Protein AF-A0A6M5JD88-F1 (afdb_monomer)

Radius of gyration: 19.79 Å; Cα contacts (8 Å, |Δi|>4): 167; chains: 1; bounding box: 55×50×36 Å

Mean predicted aligned error: 10.07 Å

pLDDT: mean 85.92, std 13.77, range [46.09, 97.88]

Nearest PDB structures (foldseek):
  4n7s-assembly2_D  TM=4.064E-01  e=5.450E+00  Pseudomonas aeruginosa PAO1

Secondary structure (DSSP, 8-state):
----EEEEEEGGGS-HHHHHHHHHHHHHPPBPTTS-B----SS--EEEETTEEEEETHHHHTT-SPPSS-HHHHHHHHHHHTTTEEEEEEESSSPPPTTS-----TTSPP-THHHHHHHHHHHHHHHHHTT--

Structure (mmCIF, N/CA/C/O backbone):
data_AF-A0A6M5JD88-F1
#
_entry.id   AF-A0A6M5JD88-F1
#
loop_
_atom_site.group_PDB
_atom_site.id
_atom_site.type_symbol
_atom_site.label_atom_id
_atom_site.label_alt_id
_atom_site.label_comp_id
_atom_site.label_asym_id
_atom_site.label_entity_id
_atom_site.label_seq_id
_atom_site.pdbx_PDB_ins_code
_atom_site.Cartn_x
_atom_site.Cartn_y
_atom_site.Cartn_z
_atom_site.occupancy
_atom_site.B_iso_or_equiv
_atom_site.auth_seq_id
_atom_site.auth_comp_id
_atom_site.auth_asym_id
_atom_site.auth_atom_id
_atom_site.pdbx_PDB_model_num
ATOM 1 N N . MET A 1 1 ? 18.740 -16.113 9.420 1.00 69.06 1 MET A N 1
ATOM 2 C CA . MET A 1 1 ? 17.349 -16.098 8.912 1.00 69.06 1 MET A CA 1
ATOM 3 C C . MET A 1 1 ? 16.561 -15.107 9.755 1.00 69.06 1 MET A C 1
ATOM 5 O O . MET A 1 1 ? 16.768 -15.115 10.962 1.00 69.06 1 MET A O 1
ATOM 9 N N . ARG A 1 2 ? 15.740 -14.236 9.150 1.00 76.12 2 ARG A N 1
ATOM 10 C CA . ARG A 1 2 ? 14.864 -13.296 9.878 1.00 76.12 2 ARG A CA 1
ATOM 11 C C . ARG A 1 2 ? 13.415 -13.772 9.776 1.00 76.12 2 ARG A C 1
ATOM 13 O O . ARG A 1 2 ? 13.021 -14.224 8.706 1.00 76.12 2 ARG A O 1
ATOM 20 N N . HIS A 1 3 ? 12.658 -13.681 10.864 1.00 79.56 3 HIS A N 1
ATOM 21 C CA . HIS A 1 3 ? 11.205 -13.842 10.834 1.00 79.56 3 HIS A CA 1
ATOM 22 C C . HIS A 1 3 ? 10.585 -12.518 10.372 1.00 79.56 3 HIS A C 1
ATOM 24 O O . HIS A 1 3 ? 11.066 -11.460 10.778 1.00 79.56 3 HIS A O 1
ATOM 30 N N . ALA A 1 4 ? 9.579 -12.565 9.502 1.00 79.50 4 ALA A N 1
ATOM 31 C CA . ALA A 1 4 ? 8.879 -11.378 9.024 1.00 79.50 4 ALA A CA 1
ATOM 32 C C . ALA A 1 4 ? 7.376 -11.649 9.010 1.00 79.50 4 ALA A C 1
ATOM 34 O O . ALA A 1 4 ? 6.938 -12.677 8.494 1.00 79.50 4 ALA A O 1
ATOM 35 N N . THR A 1 5 ? 6.610 -10.716 9.567 1.00 91.31 5 THR A N 1
ATOM 36 C CA . THR A 1 5 ? 5.149 -10.754 9.547 1.00 91.31 5 THR A CA 1
ATOM 37 C C . THR A 1 5 ? 4.642 -10.053 8.285 1.00 91.31 5 THR A C 1
ATOM 39 O O . THR A 1 5 ? 5.154 -8.995 7.902 1.00 91.31 5 THR A O 1
ATOM 42 N N . LEU A 1 6 ? 3.641 -10.657 7.643 1.00 93.38 6 LEU A N 1
ATOM 43 C CA . LEU A 1 6 ? 2.908 -10.117 6.500 1.00 93.38 6 LEU A CA 1
ATOM 44 C C . LEU A 1 6 ? 1.468 -9.837 6.932 1.00 93.38 6 LEU A C 1
ATOM 46 O O . LEU A 1 6 ? 0.846 -10.686 7.572 1.00 93.38 6 LEU A O 1
ATOM 50 N N . PHE A 1 7 ? 0.937 -8.676 6.557 1.00 94.81 7 PHE A N 1
ATOM 51 C CA . PHE A 1 7 ? -0.478 -8.354 6.719 1.00 94.81 7 PHE A CA 1
ATOM 52 C C . PHE A 1 7 ? -1.168 -8.405 5.352 1.00 94.81 7 PHE A C 1
ATOM 54 O O . PHE A 1 7 ? -0.759 -7.682 4.452 1.00 94.81 7 PHE A O 1
ATOM 61 N N . ALA A 1 8 ? -2.177 -9.254 5.172 1.00 95.06 8 ALA A N 1
ATOM 62 C CA . ALA A 1 8 ? -2.956 -9.306 3.934 1.00 95.06 8 ALA A CA 1
ATOM 63 C C . ALA A 1 8 ? -4.223 -8.455 4.073 1.00 95.06 8 ALA A C 1
ATOM 65 O O . ALA A 1 8 ? -4.872 -8.453 5.121 1.00 95.06 8 ALA A O 1
ATOM 66 N N . CYS A 1 9 ? -4.544 -7.692 3.034 1.00 95.12 9 CYS A N 1
ATOM 67 C CA . CYS A 1 9 ? -5.663 -6.767 3.008 1.00 95.12 9 CYS A CA 1
ATOM 68 C C . CYS A 1 9 ? -6.292 -6.771 1.615 1.00 95.12 9 CYS A C 1
ATOM 70 O O . CYS A 1 9 ? -5.585 -6.765 0.610 1.00 95.12 9 CYS A O 1
ATOM 72 N N . SER A 1 10 ? -7.622 -6.738 1.546 1.00 96.25 10 SER A N 1
ATOM 73 C CA . SER A 1 10 ? -8.302 -6.552 0.268 1.00 96.25 10 SER A CA 1
ATOM 74 C C . SER A 1 10 ? -7.953 -5.189 -0.334 1.00 96.25 10 SER A C 1
ATOM 76 O O . SER A 1 10 ? -8.016 -4.166 0.359 1.00 96.25 10 SER A O 1
ATOM 78 N N . THR A 1 11 ? -7.671 -5.131 -1.638 1.00 96.12 11 THR A N 1
ATOM 79 C CA . THR A 1 11 ? -7.534 -3.847 -2.355 1.00 96.12 11 THR A CA 1
ATOM 80 C C . THR A 1 11 ? -8.793 -2.985 -2.208 1.00 96.12 11 THR A C 1
ATOM 82 O O . THR A 1 11 ? -8.697 -1.757 -2.215 1.00 96.12 11 THR A O 1
ATOM 85 N N . ALA A 1 12 ? -9.964 -3.587 -1.960 1.00 95.75 12 ALA A N 1
ATOM 86 C CA . ALA A 1 12 ? -11.220 -2.882 -1.705 1.00 95.75 12 ALA A CA 1
ATOM 87 C C . ALA A 1 12 ? -11.140 -1.845 -0.566 1.00 95.75 12 ALA A C 1
ATOM 89 O O . ALA A 1 12 ? -11.959 -0.925 -0.534 1.00 95.75 12 ALA A O 1
ATOM 90 N N . HIS A 1 13 ? -10.164 -1.958 0.340 1.00 96.31 13 HIS A N 1
ATOM 91 C CA . HIS A 1 13 ? -9.945 -1.017 1.444 1.00 96.31 13 HIS A CA 1
ATOM 92 C C . HIS A 1 13 ? -9.165 0.248 1.068 1.00 96.31 13 HIS A C 1
ATOM 94 O O . HIS A 1 13 ? -9.033 1.152 1.892 1.00 96.31 13 HIS A O 1
ATOM 100 N N . LEU A 1 14 ? -8.679 0.343 -0.168 1.00 96.38 14 LEU A N 1
ATOM 101 C CA . LEU A 1 14 ? -8.045 1.545 -0.701 1.00 96.38 14 LEU A CA 1
ATOM 102 C C . LEU A 1 14 ? -9.041 2.358 -1.529 1.00 96.38 14 LEU A C 1
ATOM 104 O O . LEU A 1 14 ? -9.806 1.759 -2.288 1.00 96.38 14 LEU A O 1
ATOM 108 N N . PRO A 1 15 ? -9.018 3.700 -1.475 1.00 96.00 15 PRO A N 1
ATOM 109 C CA . PRO A 1 15 ? -9.795 4.520 -2.395 1.00 96.00 15 PRO A CA 1
ATOM 110 C C . PRO A 1 15 ? -9.519 4.167 -3.862 1.00 96.00 15 PRO A C 1
ATOM 112 O O . PRO A 1 15 ? -8.388 3.884 -4.250 1.00 96.00 15 PRO A O 1
ATOM 115 N N . VAL A 1 16 ? -10.552 4.226 -4.709 1.00 94.94 16 VAL A N 1
ATOM 116 C CA . VAL A 1 16 ? -10.462 3.841 -6.134 1.00 94.94 16 VAL A CA 1
ATOM 117 C C . VAL A 1 16 ? -9.361 4.612 -6.870 1.00 94.94 16 VAL A C 1
ATOM 119 O O . VAL A 1 16 ? -8.639 4.037 -7.681 1.00 94.94 16 VAL A O 1
ATOM 122 N N . ALA A 1 17 ? -9.229 5.913 -6.594 1.00 94.06 17 ALA A N 1
ATOM 123 C CA . ALA A 1 17 ? -8.199 6.751 -7.201 1.00 94.06 17 ALA A CA 1
ATOM 124 C C . ALA A 1 17 ? -6.786 6.281 -6.822 1.00 94.06 17 ALA A C 1
ATOM 126 O O . ALA A 1 17 ? -5.924 6.210 -7.693 1.00 94.06 17 ALA A O 1
ATOM 127 N N . GLU A 1 18 ? -6.592 5.892 -5.561 1.00 95.19 18 GLU A N 1
ATOM 128 C CA . GLU A 1 18 ? -5.325 5.373 -5.043 1.00 95.19 18 GLU A CA 1
ATOM 129 C C . GLU A 1 18 ? -4.971 4.040 -5.707 1.00 95.19 18 GLU A C 1
ATOM 131 O O . GLU A 1 18 ? -3.883 3.883 -6.252 1.00 95.19 18 GLU A O 1
ATOM 136 N N . ARG A 1 19 ? -5.932 3.106 -5.783 1.00 94.88 19 ARG A N 1
ATOM 137 C CA . ARG A 1 19 ? -5.733 1.831 -6.493 1.00 94.88 19 ARG A CA 1
ATOM 138 C C . ARG A 1 19 ? -5.279 2.048 -7.931 1.0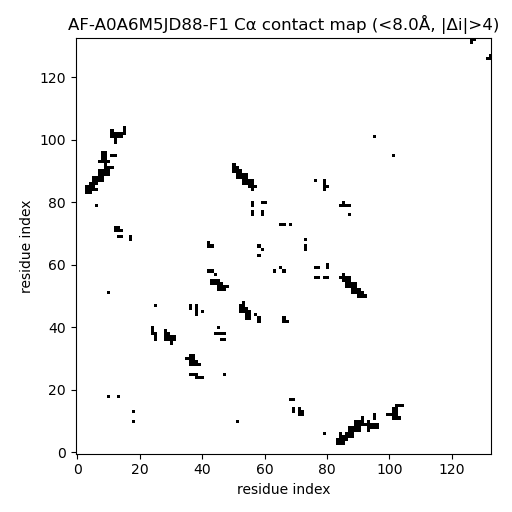0 94.88 19 ARG A C 1
ATOM 140 O O . ARG A 1 19 ? -4.260 1.509 -8.345 1.00 94.88 19 ARG A O 1
ATOM 147 N N . ARG A 1 20 ? -6.003 2.893 -8.671 1.00 94.81 20 ARG A N 1
ATOM 148 C CA . ARG A 1 20 ? -5.689 3.201 -10.074 1.00 94.81 20 ARG A CA 1
ATOM 149 C C . ARG A 1 20 ? -4.333 3.879 -10.223 1.00 94.81 20 ARG A C 1
ATOM 151 O O . ARG A 1 20 ? -3.653 3.642 -11.218 1.00 94.81 20 ARG A O 1
ATOM 158 N N . HIS A 1 21 ? -3.952 4.724 -9.268 1.00 95.38 21 HIS A N 1
ATOM 159 C CA . HIS A 1 21 ? -2.643 5.360 -9.264 1.00 95.38 21 HIS A CA 1
ATOM 160 C C . HIS A 1 21 ? -1.526 4.320 -9.118 1.00 95.38 21 HIS A C 1
ATOM 162 O O . HIS A 1 21 ? -0.625 4.280 -9.957 1.00 95.38 21 HIS A O 1
ATOM 168 N N . ILE A 1 22 ? -1.628 3.421 -8.135 1.00 96.00 22 ILE A N 1
ATOM 169 C CA . ILE A 1 22 ? -0.651 2.344 -7.931 1.00 96.00 22 ILE A CA 1
ATOM 170 C C . ILE A 1 22 ? -0.617 1.385 -9.129 1.00 96.00 22 ILE A C 1
ATOM 172 O O . ILE A 1 22 ? 0.463 1.081 -9.636 1.00 96.00 22 ILE A O 1
ATOM 176 N N . ASP A 1 23 ? -1.774 0.975 -9.654 1.00 95.06 23 ASP A N 1
ATOM 177 C CA . ASP A 1 23 ? -1.861 0.124 -10.849 1.00 95.06 23 ASP A CA 1
ATOM 178 C C . ASP A 1 23 ? -1.181 0.778 -12.061 1.00 95.06 23 ASP A C 1
ATOM 180 O O . ASP A 1 23 ? -0.488 0.112 -12.838 1.00 95.06 23 ASP A O 1
ATOM 184 N N . HIS A 1 24 ? -1.342 2.096 -12.219 1.00 95.56 24 HIS A N 1
ATOM 185 C CA . HIS A 1 24 ? -0.677 2.857 -13.271 1.00 95.56 24 HIS A CA 1
ATOM 186 C C . HIS A 1 24 ? 0.844 2.886 -13.082 1.00 95.56 24 HIS A C 1
ATOM 188 O O . HIS A 1 24 ? 1.572 2.638 -14.047 1.00 95.56 24 HIS A O 1
ATOM 194 N N . LEU A 1 25 ? 1.330 3.132 -11.859 1.00 95.94 25 LEU A N 1
ATOM 195 C CA . LEU A 1 25 ? 2.762 3.083 -11.546 1.00 95.94 25 LEU A CA 1
ATOM 196 C C . LEU A 1 25 ? 3.348 1.704 -11.858 1.00 95.94 25 LEU A C 1
ATOM 198 O O . LEU A 1 25 ? 4.381 1.613 -12.513 1.00 95.94 25 LEU A O 1
ATOM 202 N N . ILE A 1 26 ? 2.667 0.629 -11.461 1.00 95.44 26 ILE A N 1
ATOM 203 C CA . ILE A 1 26 ? 3.104 -0.749 -11.720 1.00 95.44 26 ILE A CA 1
ATOM 204 C C . ILE A 1 26 ? 3.111 -1.063 -13.220 1.00 95.44 26 ILE A C 1
ATOM 206 O O . ILE A 1 26 ? 4.061 -1.658 -13.726 1.00 95.44 26 ILE A O 1
ATOM 210 N N . THR A 1 27 ? 2.063 -0.668 -13.945 1.00 94.88 27 THR A N 1
ATOM 211 C CA . THR A 1 27 ? 1.916 -0.972 -15.379 1.00 94.88 27 THR A CA 1
ATOM 212 C C . THR A 1 27 ? 2.948 -0.237 -16.232 1.00 94.88 27 THR A C 1
ATOM 214 O O . THR A 1 27 ? 3.413 -0.769 -17.240 1.00 94.88 27 THR A O 1
ATOM 217 N N . THR A 1 28 ? 3.292 0.992 -15.845 1.00 95.38 28 THR A N 1
ATOM 218 C CA . THR A 1 28 ? 4.235 1.84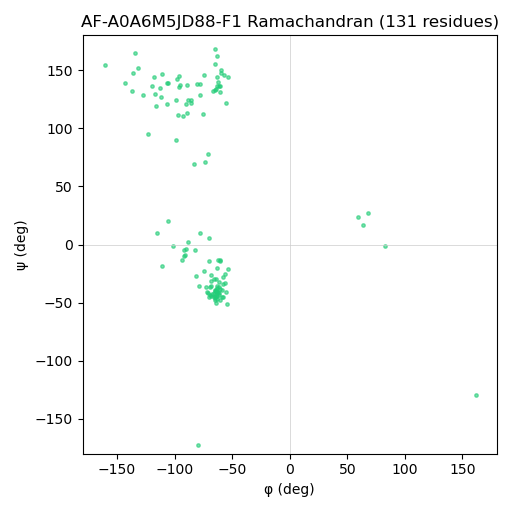8 -16.581 1.00 95.38 28 THR A CA 1
ATOM 219 C C . THR A 1 28 ? 5.682 1.699 -16.118 1.00 95.38 28 THR A C 1
ATOM 221 O O . THR A 1 28 ? 6.586 2.193 -16.794 1.00 95.38 28 THR A O 1
ATOM 224 N N . ALA A 1 29 ? 5.913 1.005 -15.001 1.00 96.00 29 ALA A N 1
ATOM 225 C CA . ALA A 1 29 ? 7.235 0.814 -14.434 1.00 96.00 29 ALA A CA 1
ATOM 226 C C . ALA A 1 29 ? 8.174 0.074 -15.404 1.00 96.00 29 ALA A C 1
ATOM 228 O O . ALA A 1 29 ? 7.789 -0.931 -16.020 1.00 96.00 29 ALA A O 1
ATOM 229 N N . PRO A 1 30 ? 9.430 0.537 -15.538 1.00 94.12 30 PRO A N 1
ATOM 230 C CA . PRO A 1 30 ? 10.423 -0.166 -16.327 1.00 94.12 30 PRO A CA 1
ATOM 231 C C . PRO A 1 30 ? 10.743 -1.526 -15.700 1.00 94.12 30 PRO A C 1
ATOM 233 O O . PRO A 1 30 ? 10.607 -1.746 -14.493 1.00 94.12 30 PRO A O 1
ATOM 236 N N . ARG A 1 31 ? 11.203 -2.450 -16.545 1.00 93.88 31 ARG A N 1
ATOM 237 C CA . ARG A 1 31 ? 11.781 -3.717 -16.093 1.00 93.88 31 ARG A CA 1
ATOM 238 C C . ARG A 1 31 ? 13.298 -3.609 -16.114 1.00 93.88 31 ARG A C 1
ATOM 240 O O . ARG A 1 31 ? 13.871 -3.296 -17.159 1.00 93.88 31 ARG A O 1
ATOM 247 N N . GLY A 1 32 ? 13.919 -3.877 -14.971 1.00 89.31 32 GLY A N 1
ATOM 248 C CA . GLY A 1 32 ? 15.364 -3.951 -14.823 1.00 89.31 32 GLY A CA 1
ATOM 249 C C . GLY A 1 32 ? 15.965 -5.109 -15.624 1.00 89.31 32 GLY A C 1
ATOM 250 O O . GLY A 1 32 ? 15.265 -5.997 -16.118 1.00 89.31 32 GLY A O 1
ATOM 251 N N . ALA A 1 33 ? 17.294 -5.120 -15.744 1.00 90.69 33 ALA A N 1
ATOM 252 C CA . ALA A 1 33 ? 18.027 -6.159 -16.478 1.00 90.69 33 ALA A CA 1
ATOM 253 C C . ALA A 1 33 ? 17.866 -7.570 -15.875 1.00 90.69 33 ALA A C 1
ATOM 255 O O . ALA A 1 33 ? 18.084 -8.566 -16.562 1.00 90.69 33 ALA A O 1
ATOM 256 N N . ASP A 1 34 ? 17.474 -7.657 -14.604 1.00 91.12 34 ASP A N 1
ATOM 257 C CA . ASP A 1 34 ? 17.151 -8.893 -13.886 1.00 91.12 34 ASP A CA 1
ATOM 258 C C . ASP A 1 34 ? 15.670 -9.309 -14.027 1.00 91.12 34 ASP A C 1
ATOM 260 O O . ASP A 1 34 ? 15.245 -10.312 -13.453 1.00 91.12 34 ASP A O 1
ATOM 264 N N . GLY A 1 35 ? 14.881 -8.555 -14.800 1.00 88.69 35 GLY A N 1
ATOM 265 C CA . GLY A 1 35 ? 13.457 -8.787 -15.037 1.00 88.69 35 GLY A CA 1
ATOM 266 C C . GLY A 1 35 ? 12.529 -8.236 -13.952 1.00 88.69 35 GLY A C 1
ATOM 267 O O . GLY A 1 35 ? 11.305 -8.353 -14.100 1.00 88.69 35 GLY A O 1
ATOM 268 N N . ARG A 1 36 ? 13.068 -7.628 -12.887 1.00 88.44 36 ARG A N 1
ATOM 269 C CA . ARG A 1 36 ? 12.266 -7.048 -11.802 1.00 88.44 36 ARG A CA 1
ATOM 270 C C . ARG A 1 36 ? 11.619 -5.744 -12.252 1.00 88.44 36 ARG A C 1
ATOM 272 O O . ARG A 1 36 ? 12.165 -5.016 -13.075 1.00 88.44 36 ARG A O 1
ATOM 279 N N . VAL A 1 37 ? 10.421 -5.481 -11.743 1.00 91.81 37 VAL A N 1
ATOM 280 C CA . VAL A 1 37 ? 9.683 -4.248 -12.031 1.00 91.81 37 VAL A CA 1
ATOM 281 C C . VAL A 1 37 ? 10.100 -3.192 -11.016 1.00 91.81 37 VAL A C 1
ATOM 283 O O . VAL A 1 37 ? 9.984 -3.422 -9.815 1.00 91.81 37 VAL A O 1
ATOM 286 N N . GLU A 1 38 ? 10.571 -2.046 -11.494 1.00 90.75 38 GLU A N 1
ATOM 287 C CA . GLU A 1 38 ? 11.028 -0.943 -10.645 1.00 90.75 38 GLU A CA 1
ATOM 288 C C . GLU A 1 38 ? 9.916 0.105 -10.514 1.00 90.75 38 GLU A C 1
ATOM 290 O O . GLU A 1 38 ? 9.793 1.019 -11.330 1.00 90.75 38 GLU A O 1
ATOM 295 N N . VAL A 1 39 ? 9.058 -0.048 -9.502 1.00 93.69 39 VAL A N 1
ATOM 296 C CA . VAL A 1 39 ? 7.923 0.860 -9.279 1.00 93.69 39 VAL A CA 1
ATOM 297 C C . VAL A 1 39 ? 8.419 2.185 -8.697 1.00 93.69 39 VAL A C 1
ATOM 299 O O . VAL A 1 39 ? 8.890 2.245 -7.564 1.00 93.69 39 VAL A O 1
ATOM 302 N N . GLY A 1 40 ? 8.305 3.259 -9.477 1.00 88.25 40 GLY A N 1
ATOM 303 C CA . GLY A 1 40 ? 8.797 4.589 -9.114 1.00 88.25 40 GLY A CA 1
ATOM 304 C C . GLY A 1 40 ? 7.834 5.389 -8.237 1.00 88.25 40 GLY A C 1
ATOM 305 O O . GLY A 1 40 ? 7.287 6.383 -8.708 1.00 88.25 40 GLY A O 1
ATOM 306 N N . HIS A 1 41 ? 7.634 4.984 -6.981 1.00 90.88 41 HIS A N 1
ATOM 307 C CA . HIS A 1 41 ? 6.954 5.814 -5.978 1.00 90.88 41 HIS A CA 1
ATOM 308 C C . HIS A 1 41 ? 7.997 6.560 -5.122 1.00 90.88 41 HIS A C 1
ATOM 310 O O . HIS A 1 41 ? 8.968 5.932 -4.700 1.00 90.88 41 HIS A O 1
ATOM 316 N N . PRO A 1 42 ? 7.834 7.869 -4.836 1.00 87.12 42 PRO A N 1
ATOM 317 C CA . PRO A 1 42 ? 8.840 8.648 -4.101 1.00 87.12 42 PRO A CA 1
ATOM 318 C C . PRO A 1 42 ? 9.096 8.123 -2.682 1.00 87.12 42 PRO A C 1
ATOM 320 O O . PRO A 1 42 ? 10.247 8.021 -2.268 1.00 87.12 42 PRO A O 1
ATOM 323 N N . ASP A 1 43 ? 8.028 7.746 -1.970 1.00 90.62 43 ASP A N 1
ATOM 324 C CA . ASP A 1 43 ? 8.124 7.372 -0.552 1.00 90.62 43 ASP A CA 1
ATOM 325 C C . ASP A 1 43 ? 7.882 5.885 -0.244 1.00 90.62 43 ASP A C 1
ATOM 327 O O . ASP A 1 43 ? 8.228 5.405 0.838 1.00 90.62 43 ASP A O 1
ATOM 331 N N . LEU A 1 44 ? 7.249 5.145 -1.159 1.00 94.38 44 LEU A N 1
ATOM 332 C CA . LEU A 1 44 ? 6.811 3.775 -0.924 1.00 94.38 44 LEU A CA 1
ATOM 333 C C . LEU A 1 44 ? 7.709 2.791 -1.661 1.00 94.38 44 LEU A C 1
ATOM 335 O O . LEU A 1 44 ? 8.032 2.967 -2.831 1.00 94.38 44 LEU A O 1
ATOM 339 N N . VAL A 1 45 ? 8.031 1.692 -0.983 1.00 94.75 45 VAL A N 1
ATOM 340 C CA . VAL A 1 45 ? 8.619 0.514 -1.621 1.00 94.75 45 VAL A CA 1
ATOM 341 C C . VAL A 1 45 ? 7.480 -0.419 -2.003 1.00 94.75 45 VAL A C 1
ATOM 343 O O . VAL A 1 45 ? 6.830 -0.985 -1.120 1.00 94.75 45 VAL A O 1
ATOM 346 N N . ILE A 1 46 ? 7.247 -0.557 -3.309 1.00 96.44 46 ILE A N 1
ATOM 347 C CA . ILE A 1 46 ? 6.143 -1.333 -3.880 1.00 96.44 46 ILE A CA 1
ATOM 348 C C . ILE A 1 46 ? 6.709 -2.488 -4.705 1.00 96.44 46 ILE A C 1
ATOM 350 O O . ILE A 1 46 ? 7.540 -2.275 -5.585 1.00 96.44 46 ILE A O 1
ATOM 354 N N . GLU A 1 47 ? 6.226 -3.703 -4.451 1.00 95.69 47 GLU A N 1
ATOM 355 C CA . GLU A 1 47 ? 6.561 -4.893 -5.242 1.00 95.69 47 GLU A CA 1
ATOM 356 C C . GLU A 1 47 ? 5.285 -5.425 -5.915 1.00 95.69 47 GLU A C 1
ATOM 358 O O . GLU A 1 47 ? 4.332 -5.789 -5.214 1.00 95.69 47 GLU A O 1
ATOM 363 N N . PRO A 1 48 ? 5.223 -5.477 -7.259 1.00 95.81 48 PRO A N 1
ATOM 364 C CA . PRO A 1 48 ? 4.049 -5.982 -7.961 1.00 95.81 48 PRO A CA 1
ATOM 365 C C . PRO A 1 48 ? 3.764 -7.451 -7.663 1.00 95.81 48 PRO A C 1
ATOM 367 O O . PRO A 1 48 ? 4.673 -8.279 -7.571 1.00 95.81 48 PRO A O 1
ATOM 370 N N . TYR A 1 49 ? 2.481 -7.788 -7.605 1.00 94.69 49 TYR A N 1
ATOM 371 C CA . TYR A 1 49 ? 1.989 -9.145 -7.424 1.00 94.69 49 TYR A CA 1
ATOM 372 C C . TYR A 1 49 ? 0.891 -9.448 -8.454 1.00 94.69 49 TYR A C 1
ATOM 374 O O . TYR A 1 49 ? 0.203 -8.551 -8.926 1.00 94.69 49 TYR A O 1
ATOM 382 N N . ALA A 1 50 ? 0.718 -10.715 -8.839 1.00 91.69 50 ALA A N 1
ATOM 383 C CA . ALA A 1 50 ? -0.211 -11.090 -9.914 1.00 91.69 50 ALA A CA 1
ATOM 384 C C . ALA A 1 50 ? -1.670 -10.657 -9.652 1.00 91.69 50 ALA A C 1
ATOM 386 O O . ALA A 1 50 ? -2.414 -10.404 -10.601 1.00 91.69 50 ALA A O 1
ATOM 387 N N . TYR A 1 51 ? -2.049 -10.544 -8.377 1.00 92.62 51 TYR A N 1
ATOM 388 C CA . TYR A 1 51 ? -3.398 -10.186 -7.931 1.00 92.62 51 TYR A CA 1
ATOM 389 C C . TYR A 1 51 ? -3.441 -8.845 -7.178 1.00 92.62 51 TYR A C 1
ATOM 391 O O . TYR A 1 51 ? -4.471 -8.480 -6.618 1.00 92.62 51 TYR A O 1
ATOM 399 N N . GLY A 1 52 ? -2.342 -8.081 -7.188 1.00 96.06 52 GLY A N 1
ATOM 400 C CA . GLY A 1 52 ? -2.251 -6.799 -6.492 1.00 96.06 52 GLY A CA 1
ATOM 401 C C . GLY A 1 52 ? -0.807 -6.351 -6.280 1.00 96.06 52 GLY A C 1
ATOM 402 O O . GLY A 1 52 ? -0.014 -6.332 -7.221 1.00 96.06 52 GLY A O 1
ATOM 403 N N . PHE A 1 53 ? -0.439 -5.976 -5.057 1.00 97.88 53 PHE 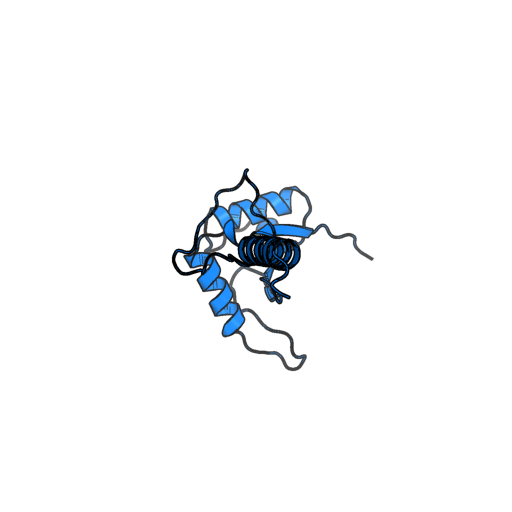A N 1
ATOM 404 C CA . PHE A 1 53 ? 0.912 -5.487 -4.768 1.00 97.88 53 PHE A CA 1
ATOM 405 C C . PHE A 1 53 ? 1.264 -5.558 -3.283 1.00 97.88 53 PHE A C 1
ATOM 407 O O . PHE A 1 53 ? 0.400 -5.497 -2.408 1.00 97.88 53 PHE A O 1
ATOM 414 N N . PHE A 1 54 ? 2.559 -5.649 -2.994 1.00 97.56 54 PHE A N 1
ATOM 415 C CA . PHE A 1 54 ? 3.093 -5.500 -1.647 1.00 97.56 54 PHE A CA 1
ATOM 416 C C . PHE A 1 54 ? 3.586 -4.075 -1.418 1.00 97.56 54 PHE A C 1
ATOM 418 O O . PHE A 1 54 ? 4.175 -3.475 -2.315 1.00 97.56 54 PHE A O 1
ATOM 425 N N . VAL A 1 55 ? 3.429 -3.575 -0.193 1.00 97.12 55 VAL A N 1
ATOM 426 C CA . VAL A 1 55 ? 4.025 -2.311 0.260 1.00 97.12 55 VAL A CA 1
ATOM 427 C C . VAL A 1 55 ? 4.796 -2.526 1.551 1.00 97.12 55 VAL A C 1
ATOM 429 O O . VAL A 1 55 ? 4.271 -3.107 2.505 1.00 97.12 55 VAL A O 1
ATOM 432 N N . HIS A 1 56 ? 6.048 -2.072 1.591 1.00 95.50 56 HIS A N 1
ATOM 433 C CA . HIS A 1 56 ? 6.866 -2.167 2.798 1.00 95.50 56 HIS A CA 1
ATOM 434 C C . HIS A 1 56 ? 6.463 -1.082 3.803 1.00 95.50 56 HIS A C 1
ATOM 436 O O . HIS A 1 56 ? 6.323 0.091 3.463 1.00 95.50 56 HIS A O 1
ATOM 442 N N . THR A 1 57 ? 6.382 -1.435 5.083 1.00 95.00 57 THR A N 1
ATOM 443 C CA . THR A 1 57 ? 6.030 -0.505 6.174 1.00 95.00 57 THR A CA 1
ATOM 444 C C . THR A 1 57 ? 7.186 0.410 6.610 1.00 95.00 57 THR A C 1
ATOM 446 O O . THR A 1 57 ? 7.087 1.107 7.618 1.00 95.00 57 THR A O 1
ATOM 449 N N . CYS A 1 58 ? 8.303 0.444 5.870 1.00 92.06 58 CYS A N 1
ATOM 450 C CA . CYS A 1 58 ? 9.514 1.164 6.285 1.00 92.06 58 CYS A CA 1
ATOM 451 C C . CYS A 1 58 ? 9.292 2.673 6.349 1.00 92.06 58 CYS A C 1
ATOM 453 O O . CYS A 1 58 ? 9.884 3.332 7.196 1.00 92.06 58 CYS A O 1
ATOM 455 N N . VAL A 1 59 ? 8.394 3.197 5.512 1.00 91.69 59 VAL A N 1
ATOM 456 C CA . VAL A 1 59 ? 7.993 4.607 5.527 1.00 91.69 59 VAL A CA 1
ATOM 457 C C . VAL A 1 59 ? 7.433 5.031 6.892 1.00 91.69 59 VAL A C 1
ATOM 459 O O . VAL A 1 59 ? 7.709 6.135 7.351 1.00 91.69 59 VAL A O 1
ATOM 462 N N . VAL A 1 60 ? 6.740 4.130 7.602 1.00 92.31 60 VAL A N 1
ATOM 463 C CA . VAL A 1 60 ? 6.241 4.379 8.965 1.00 92.31 60 VAL A CA 1
ATOM 464 C C . VAL A 1 60 ? 7.400 4.412 9.965 1.00 92.31 60 VAL A C 1
ATOM 466 O O . VAL A 1 60 ? 7.455 5.287 10.827 1.00 92.31 60 VAL A O 1
ATOM 469 N N . ALA A 1 61 ? 8.363 3.497 9.818 1.00 86.00 61 ALA A N 1
ATOM 470 C CA . ALA A 1 61 ? 9.531 3.393 10.694 1.00 86.00 61 ALA A CA 1
ATOM 471 C C . ALA A 1 61 ? 10.456 4.620 10.626 1.00 86.00 61 ALA A C 1
ATOM 473 O O . ALA A 1 61 ? 11.126 4.945 11.605 1.00 86.00 61 ALA A O 1
ATOM 474 N N . CYS A 1 62 ? 10.511 5.292 9.472 1.00 83.69 62 CYS A N 1
ATOM 475 C CA . CYS A 1 62 ? 11.378 6.448 9.253 1.00 83.69 62 CYS A CA 1
ATOM 476 C C . CYS A 1 62 ? 10.947 7.703 10.033 1.00 83.69 62 CYS A C 1
ATOM 478 O O . CYS A 1 62 ? 11.748 8.628 10.150 1.00 83.69 62 CYS A O 1
ATOM 480 N N . GLY A 1 63 ? 9.722 7.743 10.579 1.00 73.94 63 GLY A N 1
ATOM 481 C CA . GLY A 1 63 ? 9.245 8.835 11.440 1.00 73.94 63 GLY A CA 1
ATOM 482 C C . GLY A 1 63 ? 9.145 10.207 10.759 1.00 73.94 63 GLY A C 1
ATOM 483 O O . GLY A 1 63 ? 9.095 11.221 11.453 1.00 73.94 63 GLY A O 1
ATOM 484 N N . GLY A 1 64 ? 9.161 10.242 9.423 1.00 75.25 64 GLY A N 1
ATOM 485 C CA . GLY A 1 64 ? 9.006 11.453 8.619 1.00 75.25 64 GLY A CA 1
ATOM 486 C C . GLY A 1 64 ? 7.548 11.897 8.476 1.00 75.25 64 GLY A C 1
ATOM 487 O O . GLY A 1 64 ? 6.644 11.350 9.111 1.00 75.25 64 GLY A O 1
ATOM 488 N N . GLU A 1 65 ? 7.322 12.901 7.627 1.00 77.75 65 GLU A N 1
ATOM 489 C CA . GLU A 1 65 ? 5.967 13.275 7.215 1.00 77.75 65 GLU A CA 1
ATOM 490 C C . GLU A 1 65 ? 5.273 12.097 6.520 1.00 77.75 65 GLU A C 1
ATOM 492 O O . GLU A 1 65 ? 5.923 11.238 5.919 1.00 77.75 65 GLU A O 1
ATOM 497 N N . ALA A 1 66 ? 3.945 12.033 6.647 1.00 80.88 66 ALA A N 1
ATOM 498 C CA . ALA A 1 66 ? 3.175 11.018 5.946 1.00 80.88 66 ALA A CA 1
ATOM 499 C C . ALA A 1 66 ? 3.369 11.200 4.429 1.00 80.88 66 AL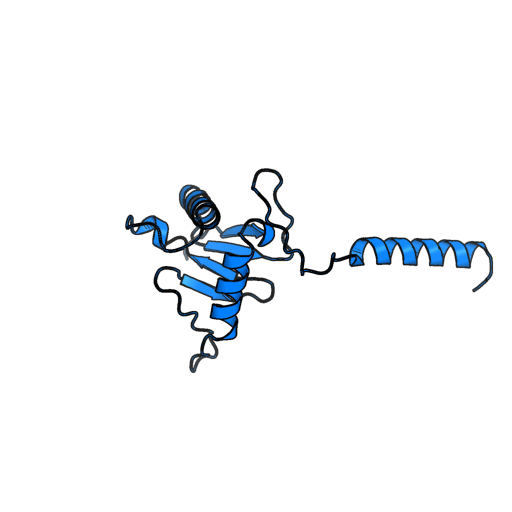A A C 1
ATOM 501 O O . ALA A 1 66 ? 3.335 12.341 3.963 1.00 80.88 66 ALA A O 1
ATOM 502 N N . PRO A 1 67 ? 3.566 10.106 3.675 1.00 88.31 67 PRO A N 1
ATOM 503 C CA . PRO A 1 67 ? 3.713 10.179 2.228 1.00 88.31 67 PRO A CA 1
ATOM 504 C C . PRO A 1 67 ? 2.437 10.722 1.579 1.00 88.31 67 PRO A C 1
ATOM 506 O O . PRO A 1 67 ? 1.365 10.699 2.193 1.00 88.31 67 PRO A O 1
ATOM 509 N N . ASP A 1 68 ? 2.551 11.176 0.332 1.00 91.06 68 ASP A N 1
ATOM 510 C CA . ASP A 1 68 ? 1.414 11.666 -0.459 1.00 91.06 68 ASP A CA 1
ATOM 511 C C . ASP A 1 68 ? 0.518 10.505 -0.924 1.00 91.06 68 ASP A C 1
ATOM 513 O O . ASP A 1 68 ? 0.516 10.108 -2.086 1.00 91.06 68 ASP A O 1
ATOM 517 N N . ILE A 1 69 ? -0.196 9.910 0.032 1.00 94.44 69 ILE A N 1
ATOM 518 C CA . ILE A 1 69 ? -1.165 8.829 -0.154 1.00 94.44 69 ILE A CA 1
ATOM 519 C C . ILE A 1 69 ? -2.432 9.117 0.648 1.00 94.44 69 ILE A C 1
ATOM 521 O O . ILE A 1 69 ? -2.443 9.923 1.586 1.00 94.44 69 ILE A O 1
ATOM 525 N N . SER A 1 70 ? -3.505 8.396 0.335 1.00 94.81 70 SER A N 1
ATOM 526 C CA . SER A 1 70 ? -4.762 8.515 1.066 1.00 94.81 70 SER A CA 1
ATOM 527 C C . SER A 1 70 ? -4.606 8.241 2.580 1.00 94.81 70 SER A C 1
ATOM 529 O O . SER A 1 70 ? -3.841 7.357 2.993 1.00 94.81 70 SER A O 1
ATOM 531 N N . PRO A 1 71 ? -5.375 8.935 3.445 1.00 94.25 71 PRO A N 1
ATOM 532 C CA . PRO A 1 71 ? -5.380 8.674 4.885 1.00 94.25 71 PRO A CA 1
ATOM 533 C C . PRO A 1 71 ? -5.709 7.221 5.251 1.00 94.25 71 PRO A C 1
ATOM 535 O O . PRO A 1 71 ? -5.187 6.703 6.240 1.00 94.25 71 PRO A O 1
ATOM 538 N N . GLU A 1 72 ? -6.561 6.557 4.468 1.00 94.75 72 GLU A N 1
ATOM 539 C CA . GLU A 1 72 ? -6.932 5.151 4.644 1.00 94.75 72 GLU A CA 1
ATOM 540 C C . GLU A 1 72 ? -5.760 4.222 4.347 1.00 94.75 72 GLU A C 1
ATOM 542 O O . GLU A 1 72 ? -5.473 3.324 5.142 1.00 94.75 72 GLU A O 1
ATOM 547 N N . PHE A 1 73 ? -5.036 4.478 3.257 1.00 95.81 73 PHE A N 1
ATOM 548 C CA . PHE A 1 73 ? -3.829 3.732 2.928 1.00 95.81 73 PHE A CA 1
ATOM 549 C C . PHE A 1 73 ? -2.789 3.885 4.046 1.00 95.81 73 PHE A C 1
ATOM 551 O O . PHE A 1 73 ? -2.284 2.896 4.589 1.00 95.81 73 PHE A O 1
ATOM 558 N N . TRP A 1 74 ? -2.551 5.122 4.488 1.00 95.69 74 TRP A N 1
ATOM 559 C CA . TRP A 1 74 ? -1.639 5.398 5.595 1.00 95.69 74 TRP A CA 1
ATOM 560 C C . TRP A 1 74 ? -2.066 4.729 6.910 1.00 95.69 74 TRP A C 1
ATOM 562 O O . TRP A 1 74 ? -1.227 4.234 7.668 1.00 95.69 74 TRP A O 1
ATOM 572 N N . ALA A 1 75 ? -3.367 4.683 7.206 1.00 94.69 75 ALA A N 1
ATOM 573 C CA . ALA A 1 75 ? -3.886 4.000 8.389 1.00 94.69 75 ALA A CA 1
ATOM 574 C C . ALA A 1 75 ? -3.612 2.488 8.354 1.00 94.69 75 ALA A C 1
ATOM 576 O O . ALA A 1 75 ? -3.214 1.933 9.380 1.00 94.69 75 ALA A O 1
ATOM 577 N N . ILE A 1 76 ? -3.756 1.838 7.194 1.00 95.69 76 ILE A N 1
ATOM 578 C CA . ILE A 1 76 ? -3.453 0.407 7.028 1.00 95.69 76 ILE A CA 1
ATOM 579 C C . ILE A 1 76 ? -1.956 0.146 7.233 1.00 95.69 76 ILE A C 1
ATOM 581 O O . ILE A 1 76 ? -1.596 -0.755 7.993 1.00 95.69 76 ILE A O 1
ATOM 585 N N . LEU A 1 77 ? -1.081 0.956 6.624 1.00 95.62 77 LEU A N 1
ATOM 586 C CA . LEU A 1 77 ? 0.372 0.803 6.777 1.00 95.62 77 LEU A CA 1
ATOM 587 C C . LEU A 1 77 ? 0.816 0.974 8.235 1.00 95.62 77 LEU A C 1
ATOM 589 O O . LEU A 1 77 ? 1.599 0.161 8.729 1.00 95.62 77 LEU A O 1
ATOM 593 N N . ARG A 1 78 ? 0.281 1.975 8.948 1.00 95.38 78 ARG A N 1
ATOM 594 C CA . ARG A 1 78 ? 0.548 2.161 10.385 1.00 95.38 78 ARG A CA 1
ATOM 595 C C . ARG A 1 78 ? 0.041 0.992 11.219 1.00 95.38 78 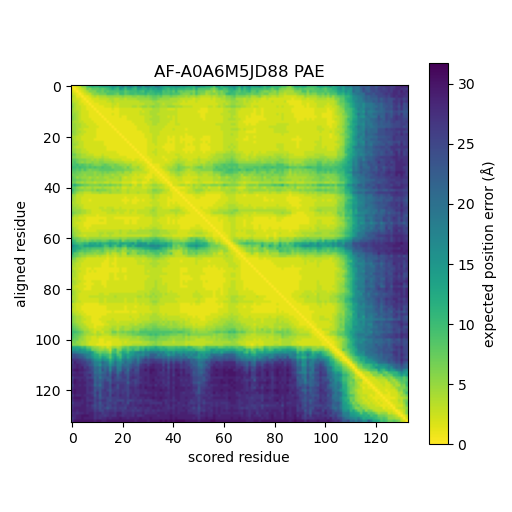ARG A C 1
ATOM 597 O O . ARG A 1 78 ? 0.789 0.448 12.018 1.00 95.38 78 ARG A O 1
ATOM 604 N N . ALA A 1 79 ? -1.194 0.554 10.986 1.00 94.88 79 ALA A N 1
ATOM 605 C CA . ALA A 1 79 ? -1.780 -0.564 11.717 1.00 94.88 79 ALA A CA 1
ATOM 606 C C . ALA A 1 79 ? -0.993 -1.872 11.520 1.00 94.88 79 ALA A C 1
ATOM 608 O O . ALA A 1 79 ? -0.889 -2.672 12.453 1.00 94.88 79 ALA A O 1
ATOM 609 N N . ALA A 1 80 ? -0.454 -2.104 10.322 1.00 95.12 80 ALA A N 1
ATOM 610 C CA . ALA A 1 80 ? 0.410 -3.243 10.043 1.00 95.12 80 ALA A CA 1
ATOM 611 C C . ALA A 1 80 ? 1.778 -3.095 10.731 1.00 95.12 80 ALA A C 1
ATOM 613 O O . ALA A 1 80 ? 2.244 -4.038 11.372 1.00 95.12 80 ALA A O 1
ATOM 614 N N . PHE A 1 81 ? 2.385 -1.907 10.655 1.00 94.62 81 PHE A N 1
ATOM 615 C CA . PHE A 1 81 ? 3.648 -1.600 11.328 1.00 94.62 81 PHE A CA 1
ATOM 616 C C . PHE A 1 81 ? 3.564 -1.793 12.850 1.00 94.62 81 PHE A C 1
ATOM 618 O O . PHE A 1 81 ? 4.411 -2.474 13.418 1.00 94.62 81 PHE A O 1
ATOM 625 N N . ASP A 1 82 ? 2.499 -1.303 13.491 1.00 94.56 82 ASP A N 1
ATOM 626 C CA . ASP A 1 82 ? 2.248 -1.452 14.936 1.00 94.56 82 ASP A CA 1
ATOM 627 C C . ASP A 1 82 ? 2.084 -2.922 15.379 1.00 94.56 82 ASP A C 1
ATOM 629 O O . ASP A 1 82 ? 2.096 -3.228 16.571 1.00 94.56 82 ASP A O 1
ATOM 633 N N . ARG A 1 83 ? 1.906 -3.845 14.424 1.00 93.81 83 ARG A N 1
ATOM 634 C CA . ARG A 1 83 ? 1.819 -5.302 14.627 1.00 93.81 83 ARG A CA 1
ATOM 635 C C . ARG A 1 83 ? 3.086 -6.035 14.166 1.00 93.81 83 ARG A C 1
ATOM 637 O O . ARG A 1 83 ? 3.031 -7.233 13.883 1.00 93.81 83 ARG A O 1
ATOM 644 N N . ASP A 1 84 ? 4.203 -5.319 14.051 1.00 93.06 84 ASP A N 1
ATOM 645 C CA . ASP A 1 84 ? 5.507 -5.813 13.592 1.00 93.06 84 ASP A CA 1
ATOM 646 C C . ASP A 1 84 ? 5.501 -6.398 12.162 1.00 93.06 84 ASP A C 1
ATOM 648 O O . ASP A 1 84 ? 6.364 -7.206 11.794 1.00 93.06 84 ASP A O 1
ATOM 652 N N . ALA A 1 85 ? 4.544 -6.000 11.314 1.00 95.25 85 ALA A N 1
ATOM 653 C CA . ALA A 1 85 ? 4.539 -6.397 9.910 1.00 95.25 85 ALA A CA 1
ATOM 654 C C . ALA A 1 85 ? 5.550 -5.577 9.104 1.00 95.25 85 ALA A C 1
ATOM 656 O O . ALA A 1 85 ? 5.538 -4.346 9.122 1.00 95.25 85 ALA A O 1
ATOM 657 N N . SER A 1 86 ? 6.413 -6.266 8.354 1.00 94.31 86 SER A N 1
ATOM 658 C CA . SER A 1 86 ? 7.352 -5.612 7.426 1.00 94.31 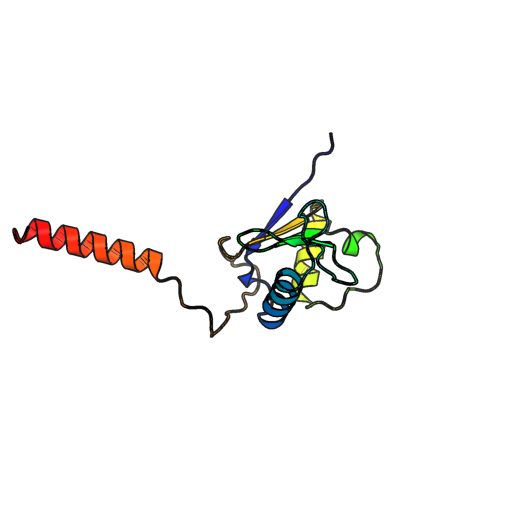86 SER A CA 1
ATOM 659 C C . SER A 1 86 ? 6.687 -5.254 6.097 1.00 94.31 86 SER A C 1
ATOM 661 O O . SER A 1 86 ? 7.110 -4.317 5.427 1.00 94.31 86 SER A O 1
ATOM 663 N N . TRP A 1 87 ? 5.646 -5.998 5.722 1.00 96.50 87 TRP A N 1
ATOM 664 C CA . TRP A 1 87 ? 4.944 -5.850 4.454 1.00 96.50 87 TRP A CA 1
ATOM 665 C C . TRP A 1 87 ? 3.436 -5.918 4.656 1.00 96.50 87 TRP A C 1
ATOM 667 O O . TRP A 1 87 ? 2.945 -6.672 5.502 1.00 96.50 87 TRP A O 1
ATOM 677 N N . VAL A 1 88 ? 2.719 -5.175 3.819 1.00 97.50 88 VAL A N 1
ATOM 678 C CA . VAL A 1 88 ? 1.285 -5.344 3.590 1.00 97.50 88 VAL A CA 1
ATOM 679 C C . VAL A 1 88 ? 1.089 -5.849 2.168 1.00 97.50 88 VAL A C 1
ATOM 681 O O . VAL A 1 88 ? 1.609 -5.239 1.239 1.00 97.50 88 VAL A O 1
ATOM 684 N N . LEU A 1 89 ? 0.366 -6.952 1.999 1.00 97.88 89 LEU A N 1
ATOM 685 C CA . LEU A 1 89 ? -0.152 -7.398 0.710 1.00 97.88 89 LEU A CA 1
ATOM 686 C C . LEU A 1 89 ? -1.536 -6.783 0.515 1.00 97.88 89 LEU A C 1
ATOM 688 O O . LEU A 1 89 ? -2.434 -7.040 1.314 1.00 97.88 89 LEU A O 1
ATOM 692 N N . PHE A 1 90 ? -1.702 -6.006 -0.549 1.00 97.62 90 PHE A N 1
ATOM 693 C CA . PHE A 1 90 ? -3.008 -5.621 -1.063 1.00 97.62 90 PHE A CA 1
ATOM 694 C C .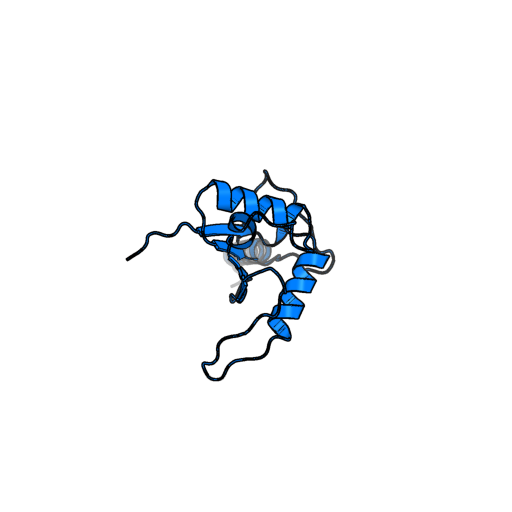 PHE A 1 90 ? -3.372 -6.565 -2.198 1.00 97.62 90 PHE A C 1
ATOM 696 O O . PHE A 1 90 ? -2.732 -6.535 -3.248 1.00 97.62 90 PHE A O 1
ATOM 703 N N . ASP A 1 91 ? -4.376 -7.404 -1.981 1.00 96.25 91 ASP A N 1
ATOM 704 C CA . ASP A 1 91 ? -4.808 -8.432 -2.926 1.00 96.25 91 ASP A CA 1
ATOM 705 C C . ASP A 1 91 ? -6.266 -8.185 -3.329 1.00 96.25 91 ASP A C 1
ATOM 707 O O . ASP A 1 91 ? -7.102 -7.814 -2.503 1.00 96.25 91 ASP A O 1
ATOM 711 N N . ARG A 1 92 ? -6.585 -8.309 -4.614 1.00 94.56 92 ARG A N 1
ATOM 712 C CA . ARG A 1 92 ? -7.960 -8.161 -5.108 1.00 94.56 92 ARG A CA 1
ATOM 713 C C . ARG A 1 92 ? -8.848 -9.363 -4.782 1.00 94.56 92 ARG A C 1
ATOM 715 O O . ARG A 1 92 ? -10.060 -9.183 -4.725 1.00 94.56 92 ARG A O 1
ATOM 722 N N . ASP A 1 93 ? -8.255 -10.531 -4.555 1.00 93.81 93 ASP A N 1
ATOM 723 C CA . ASP A 1 93 ? -8.970 -11.777 -4.277 1.00 93.81 93 ASP A CA 1
ATOM 724 C C . ASP A 1 93 ? -9.139 -12.009 -2.759 1.00 93.81 93 ASP A C 1
ATOM 726 O O . ASP A 1 93 ? -9.946 -12.839 -2.337 1.00 93.81 93 ASP A O 1
ATOM 730 N N . GLU A 1 94 ? -8.423 -11.251 -1.917 1.00 94.06 94 GLU A N 1
ATOM 731 C CA . GLU A 1 94 ? -8.627 -11.268 -0.465 1.00 94.06 94 GLU A CA 1
ATOM 732 C C . GLU A 1 94 ? -10.012 -10.698 -0.103 1.00 94.06 94 GLU A C 1
ATOM 734 O O . GLU A 1 94 ? -10.381 -9.605 -0.563 1.00 94.06 94 GLU A O 1
ATOM 739 N N . PRO A 1 95 ? -10.789 -11.388 0.756 1.00 92.88 95 PRO A N 1
ATOM 740 C CA . PRO A 1 95 ? -12.089 -10.908 1.189 1.00 92.88 95 PRO A CA 1
ATOM 741 C C . PRO A 1 95 ? -11.970 -9.586 1.951 1.00 92.88 95 PRO A C 1
ATOM 743 O O . PRO A 1 95 ? -11.092 -9.388 2.793 1.00 92.88 95 PRO A O 1
ATOM 746 N N . ALA A 1 96 ? -12.913 -8.680 1.695 1.00 92.38 96 ALA A N 1
ATOM 747 C CA . ALA A 1 96 ? -12.988 -7.427 2.426 1.00 92.38 96 ALA A CA 1
ATOM 748 C C . ALA A 1 96 ? -13.314 -7.676 3.905 1.00 92.38 96 ALA A C 1
ATOM 750 O O . ALA A 1 96 ? -14.247 -8.404 4.258 1.00 92.38 96 ALA A O 1
ATOM 751 N N . TRP A 1 97 ? -12.571 -7.020 4.789 1.00 88.19 97 TRP A N 1
ATOM 752 C CA . TRP A 1 97 ? -12.794 -7.103 6.219 1.00 88.19 97 TRP A CA 1
ATOM 753 C C . TRP A 1 97 ? -13.848 -6.090 6.668 1.00 88.19 97 TRP A C 1
ATOM 755 O O . TRP A 1 97 ? -13.695 -4.886 6.481 1.00 88.19 97 TRP A O 1
ATOM 765 N N . SER A 1 98 ? -14.903 -6.568 7.332 1.00 86.62 98 SER A N 1
ATOM 766 C CA . SER A 1 98 ? -16.058 -5.756 7.747 1.00 86.62 98 SER A CA 1
ATOM 767 C C . SER A 1 98 ? -15.742 -4.596 8.702 1.00 86.62 98 SER A C 1
ATOM 769 O O . SER A 1 98 ? -16.604 -3.758 8.945 1.00 86.62 98 SER A O 1
ATOM 771 N N . GLN A 1 99 ? -14.547 -4.571 9.299 1.00 86.81 99 GLN A N 1
ATOM 772 C CA . GLN A 1 99 ? -14.114 -3.528 10.235 1.00 86.81 99 GLN A CA 1
ATOM 773 C C . GLN A 1 99 ? -13.391 -2.360 9.554 1.00 86.81 99 GLN A C 1
ATOM 775 O O . GLN A 1 99 ? -13.127 -1.351 10.206 1.00 86.81 99 GLN A O 1
ATOM 780 N N . LEU A 1 100 ? -13.064 -2.488 8.268 1.00 87.69 100 LEU A N 1
ATOM 781 C CA . LEU A 1 100 ? -12.401 -1.453 7.488 1.00 87.69 100 LEU A CA 1
ATOM 782 C C . LEU A 1 100 ? -13.367 -0.884 6.440 1.00 87.69 100 LEU A C 1
ATOM 784 O O . LEU A 1 100 ? -14.209 -1.621 5.917 1.00 87.69 100 LEU A O 1
ATOM 788 N N . PRO A 1 101 ? -13.263 0.416 6.112 1.00 90.06 101 PRO A N 1
ATOM 789 C CA . PRO A 1 101 ? -14.058 0.996 5.039 1.00 90.06 101 PRO A CA 1
ATOM 790 C C . PRO A 1 101 ? -13.756 0.287 3.717 1.00 90.06 101 PRO A C 1
ATOM 792 O O . PRO A 1 101 ? -12.634 -0.161 3.480 1.00 90.06 101 PRO A O 1
ATOM 795 N N . THR A 1 102 ? -14.763 0.185 2.855 1.00 94.38 102 THR A N 1
ATOM 796 C CA . THR A 1 102 ? -14.615 -0.341 1.496 1.00 94.38 102 THR A CA 1
ATOM 797 C C . THR A 1 102 ? -14.968 0.737 0.486 1.00 94.38 102 THR A C 1
ATOM 799 O O . THR A 1 102 ? -15.860 1.558 0.705 1.00 94.38 102 THR A O 1
ATOM 802 N N . PHE A 1 103 ? -14.253 0.732 -0.632 1.00 93.25 103 PHE A N 1
ATOM 803 C CA . PHE A 1 103 ? -14.403 1.700 -1.706 1.00 93.25 103 PHE A CA 1
ATOM 804 C C . PHE A 1 103 ? -14.700 0.943 -2.996 1.00 93.25 103 PHE A C 1
ATOM 806 O O . PHE A 1 103 ? -13.788 0.449 -3.667 1.00 93.25 103 PHE A O 1
ATOM 813 N N . ALA A 1 104 ? -15.985 0.819 -3.326 1.00 83.69 104 ALA A N 1
ATOM 814 C CA . ALA A 1 104 ? -16.429 0.150 -4.543 1.00 83.69 104 ALA A CA 1
ATOM 815 C C . ALA A 1 104 ? -15.941 0.908 -5.788 1.00 83.69 104 ALA A C 1
ATOM 817 O O . ALA A 1 104 ? -16.059 2.133 -5.861 1.00 83.69 104 ALA A O 1
ATOM 818 N N . ASP A 1 105 ? -15.400 0.186 -6.772 1.00 78.06 105 ASP A N 1
ATOM 819 C CA . ASP A 1 105 ? -15.198 0.746 -8.108 1.00 78.06 105 ASP A CA 1
ATOM 820 C C . ASP A 1 105 ? -16.461 0.490 -8.934 1.00 78.06 105 ASP A C 1
ATOM 822 O O . ASP A 1 105 ? -16.773 -0.650 -9.263 1.00 78.06 105 ASP A O 1
ATOM 826 N N . ALA A 1 106 ? -17.184 1.556 -9.285 1.00 70.31 106 ALA A N 1
ATOM 827 C CA . ALA A 1 106 ? -18.393 1.476 -10.106 1.00 70.31 106 ALA A CA 1
ATOM 828 C C . ALA A 1 106 ? -18.152 0.881 -11.511 1.00 70.31 106 ALA A C 1
ATOM 830 O O . ALA A 1 106 ? -19.112 0.547 -12.200 1.00 70.31 106 ALA A O 1
ATOM 831 N N . ASN A 1 107 ? -16.891 0.765 -11.941 1.00 64.44 107 ASN A N 1
ATOM 832 C CA . ASN A 1 107 ? -16.504 0.211 -13.238 1.00 64.44 107 ASN A CA 1
ATOM 833 C C . ASN A 1 107 ? -15.988 -1.234 -13.161 1.00 64.44 107 ASN A C 1
ATOM 835 O O . ASN A 1 107 ? -15.611 -1.792 -14.193 1.00 64.44 107 ASN A O 1
ATOM 839 N N . GLN A 1 108 ? -15.917 -1.834 -11.971 1.00 57.91 108 GLN A N 1
ATOM 840 C CA . GLN A 1 108 ? -15.480 -3.217 -11.824 1.00 57.91 108 GLN A CA 1
ATOM 841 C C . GLN A 1 108 ? -16.703 -4.128 -12.017 1.00 57.91 108 GLN A C 1
ATOM 843 O O . GLN A 1 108 ? -17.696 -3.943 -11.313 1.00 57.91 108 GLN A O 1
ATOM 848 N N . PRO A 1 109 ? -16.694 -5.059 -12.989 1.00 48.12 109 PRO A N 1
ATOM 849 C CA . PRO A 1 109 ? -17.809 -5.981 -13.156 1.00 48.12 109 PRO A CA 1
ATOM 850 C C . PRO A 1 109 ? -17.958 -6.803 -11.874 1.00 48.12 109 PRO A C 1
ATOM 852 O O . PRO A 1 109 ? -16.966 -7.322 -11.362 1.00 48.12 109 PRO A O 1
ATOM 855 N N . GLU A 1 110 ? -19.181 -6.898 -11.348 1.00 46.09 110 GLU A N 1
ATOM 856 C CA . GLU A 1 110 ? -19.480 -7.815 -10.251 1.00 46.09 110 GLU A CA 1
ATOM 857 C C . GLU A 1 110 ? -19.067 -9.221 -10.686 1.00 46.09 110 GLU A C 1
ATOM 859 O O . GLU A 1 110 ? -19.522 -9.723 -11.721 1.00 46.09 110 GLU A O 1
ATOM 864 N N . ASP A 1 111 ? -18.167 -9.835 -9.920 1.00 48.91 111 ASP A N 1
ATOM 865 C CA . ASP A 1 111 ? -17.695 -11.191 -10.158 1.00 48.91 111 ASP A CA 1
ATOM 866 C C . ASP A 1 111 ? -18.837 -12.165 -9.817 1.00 48.91 111 ASP A C 1
ATOM 868 O O . ASP A 1 111 ? -18.922 -12.764 -8.748 1.00 48.91 111 ASP A O 1
ATOM 872 N N . THR A 1 112 ? -19.784 -12.272 -10.746 1.00 46.38 112 THR A N 1
ATOM 873 C CA . THR A 1 112 ? -20.966 -13.148 -10.702 1.00 46.38 112 THR A CA 1
ATOM 874 C C . THR A 1 112 ? -20.598 -14.626 -10.861 1.00 46.38 112 THR A C 1
ATOM 876 O O . THR A 1 112 ? -21.474 -15.488 -10.920 1.00 46.38 112 THR A O 1
ATOM 879 N N . SER A 1 113 ? -19.302 -14.955 -10.900 1.00 53.31 113 SER A N 1
ATOM 880 C CA . SER A 1 113 ? -18.792 -16.308 -11.117 1.00 53.31 113 SER A CA 1
ATOM 881 C C . SER A 1 113 ? -19.231 -17.301 -10.032 1.00 53.31 113 SER A C 1
ATOM 883 O O . SER A 1 113 ? -19.506 -18.460 -10.351 1.00 53.31 113 SER A O 1
ATOM 885 N N . HIS A 1 114 ? -19.395 -16.859 -8.779 1.00 48.47 114 HIS A N 1
ATOM 886 C CA . HIS A 1 114 ? -19.865 -17.732 -7.696 1.00 48.47 114 HIS A CA 1
ATOM 887 C C . HIS A 1 114 ? -21.363 -18.075 -7.810 1.00 48.47 114 HIS A C 1
ATOM 889 O O . HIS A 1 114 ? -21.752 -19.218 -7.561 1.00 48.47 114 HIS A O 1
ATOM 895 N N . ASP A 1 115 ? -22.188 -17.123 -8.255 1.00 53.59 115 ASP A N 1
ATOM 896 C CA . ASP A 1 115 ? -23.630 -17.330 -8.438 1.00 53.59 115 ASP A CA 1
ATOM 897 C C . ASP A 1 115 ? -23.937 -18.088 -9.735 1.00 53.59 115 ASP A C 1
ATOM 899 O O . ASP A 1 115 ? -24.816 -18.955 -9.760 1.00 53.59 115 ASP A O 1
ATOM 903 N N . GLN A 1 116 ? -23.163 -17.850 -10.798 1.00 56.12 116 GLN A N 1
ATOM 904 C CA . GLN A 1 116 ? -23.334 -18.533 -12.079 1.00 56.12 116 GLN A CA 1
ATOM 905 C C . GLN A 1 116 ? -23.042 -20.037 -11.967 1.00 56.12 116 GLN A C 1
ATOM 907 O O . GLN A 1 116 ? -23.792 -20.850 -12.505 1.00 56.12 116 GLN A O 1
ATOM 912 N N . HIS A 1 117 ? -22.020 -20.433 -11.199 1.00 57.03 117 HIS A N 1
ATOM 913 C CA . HIS A 1 117 ? -21.698 -21.849 -10.996 1.00 57.03 117 HIS A CA 1
ATOM 914 C C . HIS A 1 117 ? -22.774 -22.582 -10.168 1.00 57.03 117 HIS A C 1
ATOM 916 O O . HIS A 1 117 ? -23.031 -23.770 -10.389 1.00 57.03 117 HIS A O 1
ATOM 922 N N . LEU A 1 118 ? -23.440 -21.888 -9.234 1.00 60.00 118 LEU A N 1
ATOM 923 C CA . LEU A 1 118 ? -24.581 -22.436 -8.490 1.00 60.00 118 LEU A CA 1
ATOM 924 C C . LEU A 1 118 ? -25.832 -22.564 -9.370 1.00 60.00 118 LEU A C 1
ATOM 926 O O . LEU A 1 118 ? -26.545 -23.570 -9.285 1.00 60.00 118 LEU A O 1
ATOM 930 N N . LEU A 1 119 ? -26.096 -21.568 -10.218 1.00 68.00 119 LEU A N 1
ATOM 931 C CA . LEU A 1 119 ? -27.212 -21.581 -11.164 1.00 68.00 119 LEU A CA 1
ATOM 932 C C . LEU A 1 119 ? -27.046 -22.699 -12.199 1.00 68.00 119 LEU A C 1
ATOM 934 O O . LEU A 1 119 ? -27.987 -23.465 -12.412 1.00 68.00 119 LEU A O 1
ATOM 938 N N . ASP A 1 120 ? -25.844 -22.868 -12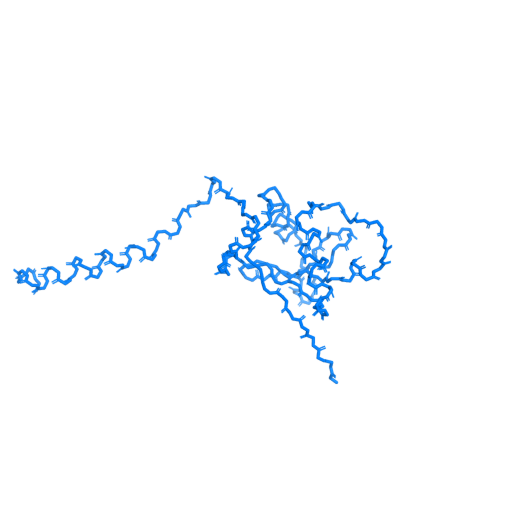.751 1.00 74.88 120 ASP A N 1
ATOM 939 C CA . ASP A 1 120 ? -25.540 -23.919 -13.724 1.00 74.88 120 ASP A CA 1
ATOM 940 C C . ASP A 1 120 ? -25.647 -25.316 -13.097 1.00 74.88 120 ASP A C 1
ATOM 942 O O . ASP A 1 120 ? -26.251 -26.214 -13.689 1.00 74.88 120 ASP A O 1
ATOM 946 N N . ALA A 1 121 ? -25.153 -25.504 -11.867 1.00 69.19 121 ALA A N 1
ATOM 947 C CA . ALA A 1 121 ? -25.305 -26.766 -11.139 1.00 69.19 121 ALA A CA 1
ATOM 948 C C . ALA A 1 121 ? -26.780 -27.090 -10.834 1.00 69.19 121 ALA A C 1
ATOM 950 O O . ALA A 1 121 ? -27.200 -28.249 -10.930 1.00 69.19 121 ALA A O 1
ATOM 951 N N . THR A 1 122 ? -27.581 -26.069 -10.515 1.00 78.00 122 THR A N 1
ATOM 952 C CA . THR A 1 122 ? -29.020 -26.211 -10.249 1.00 78.00 122 THR A CA 1
ATOM 953 C C . THR A 1 122 ? -29.789 -26.567 -11.522 1.00 78.00 122 THR A C 1
ATOM 955 O O . THR A 1 122 ? -30.607 -27.490 -11.508 1.00 78.00 122 THR A O 1
ATOM 958 N N . LEU A 1 123 ? -29.485 -25.908 -12.644 1.00 74.69 123 LEU A N 1
ATOM 959 C CA . LEU A 1 123 ? -30.072 -26.219 -13.950 1.00 74.69 123 LEU A CA 1
ATOM 960 C C . LEU A 1 123 ? -29.693 -27.626 -14.427 1.00 74.69 123 LEU A C 1
ATOM 962 O O . LEU A 1 123 ? -30.552 -28.355 -14.928 1.00 74.69 123 LEU A O 1
ATOM 966 N N . LEU A 1 124 ? -28.440 -28.049 -14.224 1.00 73.62 124 LEU A N 1
ATOM 967 C CA . LEU A 1 124 ? -27.996 -29.399 -14.586 1.00 73.62 124 LEU A CA 1
ATOM 968 C C . LEU A 1 124 ? -28.730 -30.476 -13.775 1.00 73.62 124 LEU A C 1
ATOM 970 O O . LEU A 1 124 ? -29.103 -31.521 -14.316 1.00 73.62 124 LEU A O 1
ATOM 974 N N . ALA A 1 125 ? -28.950 -30.229 -12.482 1.00 74.00 125 ALA A N 1
ATOM 975 C CA . ALA A 1 125 ? -29.701 -31.133 -11.618 1.00 74.00 125 ALA A CA 1
ATOM 976 C C . ALA A 1 125 ? -31.176 -31.236 -12.049 1.00 74.00 125 ALA A C 1
ATOM 978 O O . ALA A 1 125 ? -31.731 -32.337 -12.084 1.00 74.00 125 ALA A O 1
ATOM 979 N N . GLN A 1 126 ? -31.790 -30.119 -12.448 1.00 75.94 126 GLN A N 1
ATOM 980 C CA . GLN A 1 126 ? -33.167 -30.089 -12.953 1.00 75.94 126 GLN A CA 1
ATOM 981 C C . GLN A 1 126 ? -33.310 -30.803 -14.305 1.00 75.94 126 GLN A C 1
ATOM 983 O O . GLN A 1 126 ? -34.237 -31.594 -14.480 1.00 75.94 126 GLN A O 1
ATOM 988 N N . ALA A 1 127 ? -32.372 -30.600 -15.235 1.00 69.31 127 ALA A N 1
ATOM 989 C CA . ALA A 1 127 ? -32.387 -31.259 -16.543 1.00 69.31 127 ALA A CA 1
ATOM 990 C C . ALA A 1 127 ? -32.239 -32.789 -16.434 1.00 69.31 127 ALA A C 1
ATOM 992 O O . ALA A 1 127 ? -32.934 -33.532 -17.131 1.00 69.31 127 ALA A O 1
ATOM 993 N N . ARG A 1 128 ? -31.391 -33.265 -15.508 1.00 70.31 128 ARG A N 1
ATOM 994 C CA . ARG A 1 128 ? -31.235 -34.700 -15.208 1.00 70.31 128 ARG A CA 1
ATOM 995 C C . ARG A 1 128 ? -32.465 -35.296 -14.520 1.00 70.31 128 ARG A C 1
ATOM 997 O O . ARG A 1 128 ? -32.832 -36.427 -14.817 1.00 70.31 128 ARG A O 1
ATOM 1004 N N . GLY A 1 129 ? -33.125 -34.542 -13.638 1.00 70.31 129 GLY A N 1
ATOM 1005 C CA . GLY A 1 129 ? -34.379 -34.966 -13.005 1.00 70.31 129 GLY A CA 1
ATOM 1006 C C . GLY A 1 129 ? -35.566 -35.041 -13.974 1.00 70.31 129 GLY A C 1
ATOM 1007 O O . GLY A 1 129 ? -36.481 -35.831 -13.759 1.00 70.31 129 GLY A O 1
ATOM 1008 N N . ALA A 1 130 ? -35.536 -34.256 -15.054 1.00 70.50 130 ALA A N 1
ATOM 1009 C CA . ALA A 1 130 ? -36.585 -34.209 -16.072 1.00 70.50 130 ALA A CA 1
ATOM 1010 C C . ALA A 1 130 ? -36.388 -35.205 -17.237 1.00 70.50 130 ALA A C 1
ATOM 1012 O O . ALA A 1 130 ? -37.251 -35.281 -18.108 1.00 70.50 130 ALA A O 1
ATOM 1013 N N 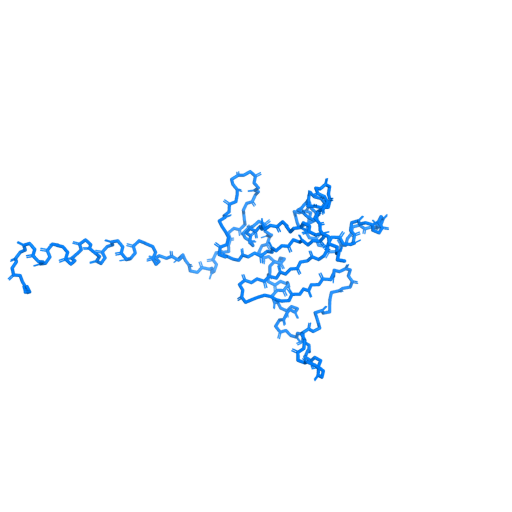. GLY A 1 131 ? -35.280 -35.960 -17.273 1.00 60.72 131 GLY A N 1
ATOM 1014 C CA . GLY A 1 131 ? -34.990 -36.924 -18.346 1.00 60.72 131 GLY A CA 1
ATOM 1015 C C . GLY A 1 131 ? -34.700 -36.283 -19.709 1.00 60.72 131 GLY A C 1
ATOM 1016 O O . GLY A 1 131 ? -34.975 -36.891 -20.739 1.00 60.72 131 GLY A O 1
ATOM 1017 N N . ILE A 1 132 ? -34.194 -35.043 -19.719 1.00 62.84 132 ILE A N 1
ATOM 1018 C CA . ILE A 1 132 ? -33.917 -34.266 -20.945 1.00 62.84 132 ILE A CA 1
ATOM 1019 C C . ILE A 1 132 ? -32.463 -34.472 -21.437 1.00 62.84 132 ILE A C 1
ATOM 1021 O O . ILE A 1 132 ? -32.105 -34.017 -22.522 1.00 62.84 132 ILE A O 1
ATOM 1025 N N . LEU A 1 133 ? -31.638 -35.209 -20.684 1.00 53.91 133 LEU A N 1
ATOM 1026 C CA . LEU A 1 133 ? -30.276 -35.622 -21.046 1.00 53.91 133 LEU A CA 1
ATOM 1027 C C . LEU A 1 133 ? -30.054 -37.108 -20.757 1.00 53.91 133 LEU A C 1
ATOM 1029 O O . LEU A 1 133 ? -30.501 -37.555 -19.676 1.00 53.91 133 LEU A O 1
#

Solvent-accessible surface area (backbone atoms only — not comparable to full-atom values): 7930 Å² total; per-residue (Å²): 138,82,90,78,41,75,37,80,40,23,42,45,49,33,53,54,69,57,51,54,48,53,52,47,42,54,72,69,31,53,65,47,98,87,68,47,65,54,41,86,50,97,68,54,54,49,46,85,44,100,59,43,34,34,38,46,27,59,58,64,76,68,71,62,80,81,64,102,63,56,71,59,51,54,48,51,44,47,60,34,37,79,67,65,18,52,33,36,37,32,25,67,84,44,73,76,56,91,92,53,70,70,37,83,54,94,85,57,77,78,81,54,64,69,59,49,56,52,50,52,53,50,52,53,53,51,40,55,74,68,66,78,106

Sequence (133 aa):
MRHATLFACSTAHLPVAERRHIDHLITTAPRGADGRVEVGHPDLVIEPYAYGFFVHTCVVACGGEAPDISPEFWAILRAAFDRDASWVLFDRDEPAWSQLPTFADANQPEDTSHDQHLLDATLLAQARGAGIL

Foldseek 3Di:
DDDADEAEAALQLFAPVQQVVQVVQQVPFDQDPVRAGDRDDPQWDWGDDPFGIKTFLVSVVVVDDDGPGDPSVVVVSVVCVVVRHRMYHHGNPDDHDPVGDGHDDPPDPDPCVVVVVVVVVVVVVVCVVVVVD